Protein AF-A0A8T3U6E6-F1 (afdb_monomer)

Solvent-accessible surface area (backbone atoms only — not comparable to full-atom values): 10019 Å² total; per-residue (Å²): 132,84,54,70,69,59,55,54,51,51,53,51,50,55,51,50,54,57,52,57,72,72,52,71,91,45,77,44,72,88,46,91,79,36,42,35,44,73,76,31,30,34,37,76,48,75,54,87,77,76,67,95,71,71,96,58,68,96,52,49,74,61,72,74,38,99,62,73,63,46,80,46,76,47,77,44,81,50,64,61,69,61,50,45,52,54,39,49,53,50,43,57,53,52,58,48,44,77,75,74,72,73,94,50,71,68,63,46,52,54,51,51,51,53,43,51,51,39,53,50,54,43,44,40,40,70,72,71,63,49,85,50,68,50,77,43,42,36,40,36,37,69,27,80,37,69,67,57,34,52,54,54,49,51,53,50,50,49,59,59,49,68,64,60,74,82,79,129

Foldseek 3Di:
DPPVVNVVVVVVVVVVVVVVVVAFPDWDCPDVQFIDTNLKTKGKDKDPDADPDDPDPRCPLVVPDPAPKDKDKDKAWDDLVVLLVVLVVLLVVLVVCLVPPDPDVVVNVVSVVVNVVSVVVNCCCPPVVDIDIDMIIMIMGMDNDPVVVVVSVVVVVVSRCVSPDDDD

Radius of gyration: 25.69 Å; Cα contacts (8 Å, |Δi|>4): 155; chains: 1; bounding box: 42×60×80 Å

Nearest PDB structures (foldseek):
  8rtb-assembly1_A  TM=8.014E-01  e=3.960E-03  Escherichia coli
  8rtd-assembly1_T  TM=8.014E-01  e=3.960E-03  Escherichia coli
  8rtb-assembly1_B  TM=7.364E-01  e=7.346E-03  Escherichia coli
  7o42-assembly1_E  TM=7.359E-01  e=1.745E-02  Salmonella enterica subsp. enterica serovar Dublin
  7o43-assembly1_A  TM=7.387E-01  e=5.305E-02  Escherichia coli

Mean predicted aligned error: 10.7 Å

pLDDT: mean 82.39, std 16.1, range [27.39, 96.5]

Secondary structure (DSSP, 8-state):
---HHHHHHHHHHHHHHHHHTTS-S-EE--STT-EEETTEEEEEEEE----S--SS-TTHHHHTS-S-EEEEEEEEE--HHHHHHHHHHHHHHHHHHHHH--SSHHHHHHHHHHHHHHHHHHHHHHTS----EEEEEEEEEEESSHHHHHHHHHHHHHHHHTT-----

Structure (mmCIF, N/CA/C/O backbone):
data_AF-A0A8T3U6E6-F1
#
_entry.id   AF-A0A8T3U6E6-F1
#
loop_
_atom_site.group_PDB
_atom_site.id
_atom_site.type_symbol
_atom_site.label_atom_id
_atom_site.label_alt_id
_atom_site.label_comp_id
_atom_site.label_asym_id
_atom_site.label_entity_id
_atom_site.label_seq_id
_atom_site.pdbx_PDB_ins_code
_atom_site.Cartn_x
_atom_site.Cartn_y
_atom_site.Cartn_z
_atom_site.occupancy
_atom_site.B_iso_or_equiv
_atom_site.auth_seq_id
_atom_site.auth_comp_id
_atom_site.auth_asym_id
_atom_site.auth_atom_id
_atom_site.pdbx_PDB_model_num
ATOM 1 N N . MET A 1 1 ? -4.650 -40.396 -44.542 1.00 44.19 1 MET A N 1
ATOM 2 C CA . MET A 1 1 ? -5.450 -40.231 -43.312 1.00 44.19 1 MET A CA 1
ATOM 3 C C . MET A 1 1 ? -4.458 -39.968 -42.199 1.00 44.19 1 MET A C 1
ATOM 5 O O . MET A 1 1 ? -3.606 -40.815 -41.984 1.00 44.19 1 MET A O 1
ATOM 9 N N . ILE A 1 2 ? -4.460 -38.766 -41.624 1.00 50.25 2 ILE A N 1
ATOM 10 C CA . ILE A 1 2 ? -3.615 -38.448 -40.464 1.00 50.25 2 ILE A CA 1
ATOM 11 C C . ILE A 1 2 ? -4.283 -39.134 -39.269 1.00 50.25 2 ILE A C 1
ATOM 13 O O . ILE A 1 2 ? -5.493 -38.978 -39.098 1.00 50.25 2 ILE A O 1
ATOM 17 N N . ASN A 1 3 ? -3.547 -39.952 -38.518 1.00 50.81 3 ASN A N 1
ATOM 18 C CA . ASN A 1 3 ? -4.105 -40.666 -37.372 1.00 50.81 3 ASN A CA 1
ATOM 19 C C . ASN A 1 3 ? -4.547 -39.642 -36.311 1.00 50.81 3 ASN A C 1
ATOM 21 O O . ASN A 1 3 ? -3.857 -38.648 -36.097 1.00 50.81 3 ASN A O 1
ATOM 25 N N . ASN A 1 4 ? -5.678 -39.869 -35.630 1.00 57.78 4 ASN A N 1
ATOM 26 C CA . ASN A 1 4 ? -6.200 -38.947 -34.601 1.00 57.78 4 ASN A CA 1
ATOM 27 C C . ASN A 1 4 ? -5.155 -38.602 -33.518 1.00 57.78 4 ASN A C 1
ATOM 29 O O . ASN A 1 4 ? -5.125 -37.480 -33.023 1.00 57.78 4 ASN A O 1
ATOM 33 N N . THR A 1 5 ? -4.237 -39.527 -33.226 1.00 58.03 5 THR A N 1
ATOM 34 C CA . THR A 1 5 ? -3.111 -39.339 -32.300 1.00 58.03 5 THR A CA 1
ATOM 35 C C . THR A 1 5 ? -2.106 -38.280 -32.778 1.00 58.03 5 THR A C 1
ATOM 37 O O . THR A 1 5 ? -1.536 -37.556 -31.966 1.00 58.03 5 THR A O 1
ATOM 40 N N . ASP A 1 6 ? -1.905 -38.129 -34.090 1.00 58.97 6 ASP A N 1
ATOM 41 C CA . ASP A 1 6 ? -1.009 -37.112 -34.657 1.00 58.97 6 ASP A CA 1
ATOM 42 C C . ASP A 1 6 ? -1.643 -35.715 -34.587 1.00 58.97 6 ASP A C 1
ATOM 44 O O . ASP A 1 6 ? -0.951 -34.731 -34.331 1.00 58.97 6 ASP A O 1
ATOM 48 N N . GLN A 1 7 ? -2.969 -35.615 -34.750 1.00 59.41 7 GLN A N 1
ATOM 49 C CA . GLN A 1 7 ? -3.699 -34.351 -34.596 1.00 59.41 7 GLN A CA 1
ATOM 50 C C . GLN A 1 7 ? -3.724 -33.873 -33.138 1.00 59.41 7 GLN A C 1
ATOM 52 O O . GLN A 1 7 ? -3.478 -32.693 -32.886 1.00 59.41 7 GLN A O 1
ATOM 57 N N . GLU A 1 8 ? -3.950 -34.775 -32.180 1.00 59.28 8 GLU A N 1
ATOM 58 C CA . GLU A 1 8 ? -3.877 -34.463 -30.745 1.00 59.28 8 GLU A CA 1
ATOM 59 C C . GLU A 1 8 ? -2.474 -33.994 -30.333 1.00 59.28 8 GLU A C 1
ATOM 61 O O . GLU A 1 8 ? -2.340 -32.978 -29.649 1.00 59.28 8 GLU A O 1
ATOM 66 N N . ASN A 1 9 ? -1.419 -34.653 -30.827 1.00 58.75 9 ASN A N 1
ATOM 67 C CA . ASN A 1 9 ? -0.035 -34.245 -30.576 1.00 58.75 9 ASN A CA 1
ATOM 68 C C . ASN A 1 9 ? 0.298 -32.869 -31.178 1.00 58.75 9 ASN A C 1
ATOM 70 O O . ASN A 1 9 ? 0.999 -32.078 -30.549 1.00 58.75 9 ASN A O 1
ATOM 74 N N . ILE A 1 10 ? -0.218 -32.538 -32.366 1.00 63.88 10 ILE A N 1
ATOM 75 C CA . ILE A 1 10 ? -0.028 -31.213 -32.982 1.00 63.88 10 ILE A CA 1
ATOM 76 C C . ILE A 1 10 ? -0.730 -30.122 -32.164 1.00 63.88 10 ILE A C 1
ATOM 78 O O . ILE A 1 10 ? -0.146 -29.062 -31.938 1.00 63.88 10 ILE A O 1
ATOM 82 N N . ILE A 1 11 ? -1.953 -30.372 -31.687 1.00 63.81 11 ILE A N 1
ATOM 83 C CA . ILE A 1 11 ? -2.711 -29.416 -30.863 1.00 63.81 11 ILE A CA 1
ATOM 84 C C . ILE A 1 11 ? -2.024 -29.205 -29.509 1.00 63.81 11 ILE A C 1
ATOM 86 O O . ILE A 1 11 ? -1.893 -28.063 -29.057 1.00 63.81 11 ILE A O 1
ATOM 90 N N . LEU A 1 12 ? -1.541 -30.277 -28.878 1.00 58.66 12 LEU A N 1
ATOM 91 C CA . LEU A 1 12 ? -0.811 -30.205 -27.614 1.00 58.66 12 LEU A CA 1
ATOM 92 C C . LEU A 1 12 ? 0.513 -29.445 -27.781 1.00 58.66 12 LEU A C 1
ATOM 94 O O . LEU A 1 12 ? 0.779 -28.511 -27.029 1.00 58.66 12 LEU A O 1
ATOM 98 N N . ASN A 1 13 ? 1.293 -29.756 -28.819 1.00 58.69 13 ASN A N 1
ATOM 99 C CA . ASN A 1 13 ? 2.549 -29.063 -29.121 1.00 58.69 13 ASN A CA 1
ATOM 100 C C . ASN A 1 13 ? 2.332 -27.586 -29.479 1.00 58.69 13 ASN A C 1
ATOM 102 O O . ASN A 1 13 ? 3.122 -26.738 -29.072 1.00 58.69 13 ASN A O 1
ATOM 106 N N . ALA A 1 14 ? 1.250 -27.257 -30.191 1.00 57.81 14 ALA A N 1
ATOM 107 C CA . ALA A 1 14 ? 0.863 -25.875 -30.473 1.00 57.81 14 ALA A CA 1
ATOM 108 C C . ALA A 1 14 ? 0.410 -25.120 -29.211 1.00 57.81 14 ALA A C 1
ATOM 110 O O . ALA A 1 14 ? 0.606 -23.911 -29.100 1.00 57.81 14 ALA A O 1
ATOM 111 N N . SER A 1 15 ? -0.199 -25.819 -28.254 1.00 60.69 15 SER A N 1
ATOM 112 C CA . SER A 1 15 ? -0.605 -25.247 -26.966 1.00 60.69 15 SER A CA 1
ATOM 113 C C . SER A 1 15 ? 0.604 -25.010 -26.058 1.00 60.69 15 SER A C 1
ATOM 115 O O . SER A 1 15 ? 0.714 -23.947 -25.452 1.00 60.69 15 SER A O 1
ATOM 117 N N . ILE A 1 16 ? 1.550 -25.954 -26.025 1.00 62.31 16 ILE A N 1
ATOM 118 C CA . ILE A 1 16 ? 2.817 -25.850 -25.287 1.00 62.31 16 ILE A CA 1
ATOM 119 C C . ILE A 1 16 ? 3.704 -24.748 -25.876 1.00 62.31 16 ILE A C 1
ATOM 121 O O . ILE A 1 16 ? 4.250 -23.942 -25.130 1.00 62.31 16 ILE A O 1
ATOM 125 N N . SER A 1 17 ? 3.816 -24.649 -27.204 1.00 61.12 17 SER A N 1
ATOM 126 C CA . SER A 1 17 ? 4.614 -23.594 -27.843 1.00 61.12 17 SER A CA 1
ATOM 127 C C . SER A 1 17 ? 4.043 -22.198 -27.586 1.00 61.12 17 SER A C 1
ATOM 129 O O . SER A 1 17 ? 4.800 -21.267 -27.328 1.00 61.12 17 SER A O 1
ATOM 131 N N . LYS A 1 18 ? 2.712 -22.052 -27.557 1.00 62.00 18 LYS A N 1
ATOM 132 C CA . LYS A 1 18 ? 2.060 -20.810 -27.116 1.00 62.00 18 LYS A CA 1
ATOM 133 C C . LYS A 1 18 ? 2.316 -20.507 -25.642 1.00 62.00 18 LYS A C 1
ATOM 135 O O . LYS A 1 18 ? 2.487 -19.342 -25.308 1.00 62.00 18 LYS A O 1
ATOM 140 N N . PHE A 1 19 ? 2.363 -21.524 -24.782 1.00 63.09 19 PHE A N 1
ATOM 141 C CA . PHE A 1 19 ? 2.713 -21.366 -23.367 1.00 63.09 19 PHE A CA 1
ATOM 142 C C . PHE A 1 19 ? 4.157 -20.890 -23.181 1.00 63.09 19 PHE A C 1
ATOM 144 O O . PHE A 1 19 ? 4.405 -20.000 -22.372 1.00 63.09 19 PHE A O 1
ATOM 151 N N . ASN A 1 20 ? 5.093 -21.415 -23.976 1.00 62.16 20 ASN A N 1
ATOM 152 C CA . ASN A 1 20 ? 6.495 -20.996 -23.952 1.00 62.16 20 ASN A CA 1
ATOM 153 C C . ASN A 1 20 ? 6.683 -19.510 -24.298 1.00 62.16 20 ASN A C 1
ATOM 155 O O . ASN A 1 20 ? 7.600 -18.893 -23.775 1.00 62.16 20 ASN A O 1
ATOM 159 N N . ASN A 1 21 ? 5.787 -18.914 -25.092 1.00 66.12 21 ASN A N 1
ATOM 160 C CA . ASN A 1 21 ? 5.826 -17.482 -25.416 1.00 66.12 21 ASN A CA 1
ATOM 161 C C . ASN A 1 21 ? 5.368 -16.554 -24.272 1.00 66.12 21 ASN A C 1
ATOM 163 O O . ASN A 1 21 ? 5.427 -15.337 -24.432 1.00 66.12 21 ASN A O 1
ATOM 167 N N . ILE A 1 22 ? 4.855 -17.092 -23.161 1.00 77.88 22 ILE A N 1
ATOM 168 C CA . ILE A 1 22 ? 4.391 -16.302 -22.005 1.00 77.88 22 ILE A CA 1
ATOM 169 C C . ILE A 1 22 ? 5.492 -16.203 -20.939 1.00 77.88 22 ILE A C 1
ATOM 171 O O . ILE A 1 22 ? 5.472 -15.299 -20.104 1.00 77.88 22 ILE A O 1
ATOM 175 N N . PHE A 1 23 ? 6.455 -17.127 -20.956 1.00 81.94 23 PHE A N 1
ATOM 176 C CA . PHE A 1 23 ? 7.571 -17.106 -20.023 1.00 81.94 23 PHE A CA 1
ATOM 177 C C . PHE A 1 23 ? 8.655 -16.149 -20.502 1.00 81.94 23 PHE A C 1
ATOM 179 O O . PHE A 1 23 ? 8.908 -16.069 -21.706 1.00 81.94 23 PHE A O 1
ATOM 186 N N . PRO A 1 24 ? 9.323 -15.456 -19.570 1.00 87.38 24 PRO A N 1
ATOM 187 C CA . PRO A 1 24 ? 10.470 -14.663 -19.942 1.00 87.38 24 PRO A CA 1
ATOM 188 C C . PRO A 1 24 ? 11.590 -15.560 -20.469 1.00 87.38 24 PRO A C 1
ATOM 190 O O . PRO A 1 24 ? 11.777 -16.689 -20.003 1.00 87.38 24 PRO A O 1
ATOM 193 N N . THR A 1 25 ? 12.356 -15.039 -21.419 1.00 90.06 25 THR A N 1
ATOM 194 C CA . THR A 1 25 ? 13.553 -15.704 -21.951 1.00 90.06 25 THR A CA 1
ATOM 195 C C . THR A 1 25 ? 14.621 -15.827 -20.868 1.00 90.06 25 THR A C 1
ATOM 197 O O . THR A 1 25 ? 15.308 -16.848 -20.785 1.00 90.06 25 THR A O 1
ATOM 200 N N . TYR A 1 26 ? 14.750 -14.812 -20.010 1.00 92.31 26 TYR A N 1
ATOM 201 C CA . TYR A 1 26 ? 15.605 -14.872 -18.831 1.00 92.31 26 TYR A CA 1
ATOM 202 C C . TYR A 1 26 ? 15.105 -13.990 -17.682 1.00 92.31 26 TYR A C 1
ATOM 204 O O . TYR A 1 26 ? 14.392 -13.007 -17.871 1.00 92.31 26 TYR A O 1
ATOM 212 N N . ILE A 1 27 ? 15.535 -14.344 -16.470 1.00 94.06 27 ILE A N 1
ATOM 213 C CA . ILE A 1 27 ? 15.373 -13.543 -15.256 1.00 94.06 27 ILE A CA 1
ATOM 214 C C . ILE A 1 27 ? 16.750 -13.429 -14.602 1.00 94.06 27 ILE A C 1
ATOM 216 O O . ILE A 1 27 ? 17.446 -14.432 -14.423 1.00 94.06 27 ILE A O 1
ATOM 220 N N . SER A 1 28 ? 17.164 -12.213 -14.264 1.00 92.94 28 SER A N 1
ATOM 221 C CA . SER A 1 28 ? 18.465 -11.918 -13.668 1.00 92.94 28 SER A CA 1
ATOM 222 C C . SER A 1 28 ? 18.295 -11.127 -12.371 1.00 92.94 28 SER A C 1
ATOM 224 O O . SER A 1 28 ? 17.793 -10.006 -12.352 1.00 92.94 28 SER A O 1
ATOM 226 N N . GLU A 1 29 ? 18.771 -11.724 -11.277 1.00 93.31 29 GLU A N 1
ATOM 227 C CA . GLU A 1 29 ? 18.826 -11.139 -9.925 1.00 93.31 29 GLU A CA 1
ATOM 228 C C . GLU A 1 29 ? 20.248 -10.680 -9.556 1.00 93.31 29 GLU A C 1
ATOM 230 O O . GLU A 1 29 ? 20.568 -10.429 -8.395 1.00 93.31 29 GLU A O 1
ATOM 235 N N . LYS A 1 30 ? 21.151 -10.585 -10.544 1.00 92.75 30 LYS A N 1
ATOM 236 C CA . LYS A 1 30 ? 22.569 -10.262 -10.304 1.00 92.75 30 LYS A CA 1
ATOM 237 C C . LYS A 1 30 ? 22.762 -8.895 -9.647 1.00 92.75 30 LYS A C 1
ATOM 239 O O . LYS A 1 30 ? 23.755 -8.691 -8.949 1.00 92.75 30 LYS A O 1
ATOM 244 N N . ASN A 1 31 ? 21.854 -7.951 -9.896 1.00 88.31 31 ASN A N 1
ATOM 245 C CA . ASN A 1 31 ? 21.890 -6.633 -9.284 1.00 88.31 31 ASN A CA 1
ATOM 246 C C . ASN A 1 31 ? 20.904 -6.573 -8.108 1.00 88.31 31 ASN A C 1
ATOM 248 O O . ASN A 1 31 ? 19.705 -6.684 -8.324 1.00 88.31 31 ASN A O 1
ATOM 252 N N . PRO A 1 32 ? 21.350 -6.306 -6.871 1.00 88.94 32 PRO A N 1
ATOM 253 C CA . PRO A 1 32 ? 20.440 -6.240 -5.729 1.00 88.94 32 PRO A CA 1
ATOM 254 C C . PRO A 1 32 ? 19.467 -5.048 -5.776 1.00 88.94 32 PRO A C 1
ATOM 256 O O . PRO A 1 32 ? 18.554 -4.977 -4.960 1.00 88.94 32 PRO A O 1
ATOM 259 N N . LYS A 1 33 ? 19.671 -4.072 -6.674 1.00 88.06 33 LYS A N 1
ATOM 260 C CA . LYS A 1 33 ? 18.839 -2.859 -6.764 1.00 88.06 33 LYS A CA 1
ATOM 261 C C . LYS A 1 33 ? 17.615 -3.017 -7.663 1.00 88.06 33 LYS A C 1
ATOM 263 O O . LYS A 1 33 ? 16.700 -2.205 -7.554 1.00 88.06 33 LYS A O 1
ATOM 268 N N . PHE A 1 34 ? 17.624 -3.980 -8.578 1.00 92.50 34 PHE A N 1
ATOM 269 C CA . PHE A 1 34 ? 16.549 -4.178 -9.542 1.00 92.50 34 PHE A CA 1
ATOM 270 C C . PHE A 1 34 ? 16.550 -5.606 -10.071 1.00 92.50 34 PHE A C 1
ATOM 272 O O . PHE A 1 34 ? 17.594 -6.247 -10.152 1.00 92.50 34 PHE A O 1
ATOM 279 N N . LEU A 1 35 ? 15.379 -6.064 -10.490 1.00 94.62 35 LEU A N 1
ATOM 280 C CA . LEU A 1 35 ? 15.223 -7.307 -11.224 1.00 94.62 35 LEU A CA 1
ATOM 281 C C . LEU A 1 35 ? 15.302 -7.020 -12.724 1.00 94.62 35 LEU A C 1
ATOM 283 O O . LEU A 1 35 ? 14.748 -6.027 -13.186 1.00 94.62 35 LEU A O 1
ATOM 287 N N . GLU A 1 36 ? 15.973 -7.873 -13.485 1.00 95.62 36 GLU A N 1
ATOM 288 C CA . GLU A 1 36 ? 16.022 -7.778 -14.945 1.00 95.62 36 GLU A CA 1
ATOM 289 C C . GLU A 1 36 ? 15.280 -8.968 -15.562 1.00 95.62 36 GLU A C 1
ATOM 291 O O . GLU A 1 36 ? 15.542 -10.118 -15.206 1.00 95.62 36 GLU A O 1
ATOM 296 N N . ILE A 1 37 ? 14.332 -8.686 -16.455 1.00 94.62 37 ILE A N 1
ATOM 297 C CA . ILE A 1 37 ? 13.523 -9.679 -17.169 1.00 94.62 37 ILE A CA 1
ATOM 298 C C . ILE A 1 37 ? 13.460 -9.253 -18.634 1.00 94.62 37 ILE A C 1
ATOM 300 O O . ILE A 1 37 ? 12.903 -8.198 -18.915 1.00 94.62 37 ILE A O 1
ATOM 304 N N . ASP A 1 38 ? 14.001 -10.048 -19.557 1.00 92.88 38 ASP A N 1
ATOM 305 C CA . ASP A 1 38 ? 13.955 -9.780 -21.008 1.00 92.88 38 ASP A CA 1
ATOM 306 C C . ASP A 1 38 ? 14.303 -8.326 -21.387 1.00 92.88 38 ASP A C 1
ATOM 308 O O . ASP A 1 38 ? 13.532 -7.623 -22.041 1.00 92.88 38 ASP A O 1
ATOM 312 N N . ASP A 1 39 ? 15.460 -7.857 -20.913 1.00 92.44 39 ASP A N 1
ATOM 313 C CA . ASP A 1 39 ? 15.989 -6.498 -21.118 1.00 92.44 39 ASP A CA 1
ATOM 314 C C . ASP A 1 39 ? 15.108 -5.373 -20.531 1.00 92.44 39 ASP A C 1
ATOM 316 O O . ASP A 1 39 ? 15.292 -4.188 -20.824 1.00 92.44 39 ASP A O 1
ATOM 320 N N . LYS A 1 40 ? 14.155 -5.719 -19.657 1.00 94.19 40 LYS A N 1
ATOM 321 C CA . LYS A 1 40 ? 13.404 -4.780 -18.818 1.00 94.19 40 LYS A CA 1
ATOM 322 C C . LYS A 1 40 ? 13.945 -4.784 -17.404 1.00 94.19 40 LYS A C 1
ATOM 324 O O . LYS A 1 40 ? 14.074 -5.826 -16.766 1.00 94.19 40 LYS A O 1
ATOM 329 N N . TYR A 1 41 ? 14.170 -3.589 -16.881 1.00 96.00 41 TYR A N 1
ATOM 330 C CA . TYR A 1 41 ? 14.679 -3.368 -15.537 1.00 96.00 41 TYR A CA 1
ATOM 331 C C . TYR A 1 41 ? 13.532 -2.942 -14.631 1.00 96.00 41 TYR A C 1
ATOM 333 O O . TYR A 1 41 ? 12.880 -1.927 -14.883 1.00 96.00 41 TYR A O 1
ATOM 341 N N . ILE A 1 42 ? 13.298 -3.709 -13.571 1.00 95.00 42 ILE A N 1
ATOM 342 C CA . ILE A 1 42 ? 12.174 -3.559 -12.654 1.00 95.00 42 ILE A CA 1
ATOM 343 C C . ILE A 1 42 ? 12.688 -3.178 -11.267 1.00 95.00 42 ILE A C 1
ATOM 345 O O . ILE A 1 42 ? 13.465 -3.901 -10.643 1.00 95.00 42 ILE A O 1
ATOM 349 N N . GLY A 1 43 ? 12.218 -2.039 -10.769 1.00 93.69 43 GLY A N 1
ATOM 350 C CA . GLY A 1 43 ? 12.479 -1.540 -9.421 1.00 93.69 43 GLY A CA 1
ATOM 351 C C . GLY A 1 43 ? 11.196 -1.489 -8.601 1.00 93.69 43 GLY A C 1
ATOM 352 O O . GLY A 1 43 ? 10.111 -1.287 -9.149 1.00 93.69 43 GLY A O 1
ATOM 353 N N . GLY A 1 44 ? 11.320 -1.673 -7.287 1.00 91.31 44 GLY A N 1
ATOM 354 C CA . GLY A 1 44 ? 10.189 -1.691 -6.363 1.00 91.31 44 GLY A CA 1
ATOM 355 C C . GLY A 1 44 ? 10.391 -0.779 -5.156 1.00 91.31 44 GLY A C 1
ATOM 356 O O . GLY A 1 44 ? 11.505 -0.648 -4.653 1.00 91.31 44 GLY A O 1
ATOM 357 N N . LEU A 1 45 ? 9.304 -0.174 -4.676 1.00 90.94 45 LEU A N 1
ATOM 358 C CA . LEU A 1 45 ? 9.253 0.578 -3.423 1.00 90.94 45 LEU A CA 1
ATOM 359 C C . LEU A 1 45 ? 8.101 0.062 -2.562 1.00 90.94 45 LEU A C 1
ATOM 361 O O . LEU A 1 45 ? 6.955 0.020 -3.009 1.00 90.94 45 LEU A O 1
ATOM 365 N N . ILE A 1 46 ? 8.403 -0.302 -1.315 1.00 90.06 46 ILE A N 1
ATOM 366 C CA . ILE A 1 46 ? 7.412 -0.751 -0.332 1.00 90.06 46 ILE A CA 1
ATOM 367 C C . ILE A 1 46 ? 7.057 0.420 0.583 1.00 90.06 46 ILE A C 1
ATOM 369 O O . ILE A 1 46 ? 7.935 1.051 1.175 1.00 90.06 46 ILE A O 1
ATOM 373 N N . VAL A 1 47 ? 5.762 0.691 0.730 1.00 86.88 47 VAL A N 1
ATOM 374 C CA . VAL A 1 47 ? 5.261 1.693 1.671 1.00 86.88 47 VAL A CA 1
ATOM 375 C C . VAL A 1 47 ? 5.089 1.038 3.037 1.00 86.88 47 VAL A C 1
ATOM 377 O O . VAL A 1 47 ? 4.223 0.188 3.223 1.00 86.88 47 VAL A O 1
ATOM 380 N N . TYR A 1 48 ? 5.931 1.426 3.995 1.00 80.94 48 TYR A N 1
ATOM 381 C CA . TYR A 1 48 ? 5.900 0.876 5.355 1.00 80.94 48 TYR A CA 1
ATOM 382 C C . TYR A 1 48 ? 5.036 1.697 6.323 1.00 80.94 48 TYR A C 1
ATOM 384 O O . TYR A 1 48 ? 4.647 1.198 7.376 1.00 80.94 48 TYR A O 1
ATOM 392 N N . ASN A 1 49 ? 4.775 2.966 6.001 1.00 80.69 49 ASN A N 1
ATOM 393 C CA . ASN A 1 49 ? 3.940 3.845 6.806 1.00 80.69 49 ASN A CA 1
ATOM 394 C C . ASN A 1 49 ? 3.324 4.953 5.946 1.00 80.69 49 ASN A C 1
ATOM 396 O O . ASN A 1 49 ? 3.886 5.354 4.925 1.00 80.69 49 ASN A O 1
ATOM 400 N N . TYR A 1 50 ? 2.197 5.470 6.412 1.00 82.69 50 TYR A N 1
ATOM 401 C CA . TYR A 1 50 ? 1.430 6.531 5.782 1.00 82.69 50 TYR A CA 1
ATOM 402 C C . TYR A 1 50 ? 1.416 7.770 6.674 1.00 82.69 50 TYR A C 1
ATOM 404 O O . TYR A 1 50 ? 1.539 7.675 7.896 1.00 82.69 50 TYR A O 1
ATOM 412 N N . SER A 1 51 ? 1.245 8.945 6.068 1.00 77.44 51 SER A N 1
ATOM 413 C CA . SER A 1 51 ? 0.933 10.145 6.845 1.00 77.44 51 SER A CA 1
ATOM 414 C C . SER A 1 51 ? -0.366 9.920 7.624 1.00 77.44 51 SER A C 1
ATOM 416 O O . SER A 1 51 ? -1.337 9.404 7.080 1.00 77.44 51 SER A O 1
ATOM 418 N N . ASN A 1 52 ? -0.411 10.334 8.890 1.00 69.31 52 ASN A N 1
ATOM 419 C CA . ASN A 1 52 ? -1.645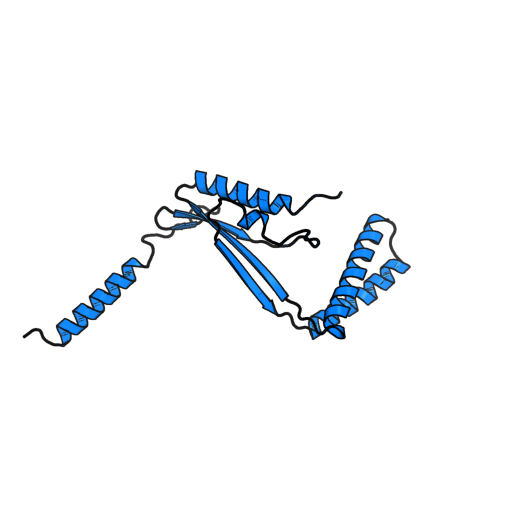 10.328 9.684 1.00 69.31 52 ASN A CA 1
ATOM 420 C C . ASN A 1 52 ? -2.601 11.470 9.297 1.00 69.31 52 ASN A C 1
ATOM 422 O O . ASN A 1 52 ? -3.737 11.515 9.764 1.00 69.31 52 ASN A O 1
ATOM 426 N N . LYS A 1 53 ? -2.145 12.399 8.449 1.00 69.12 53 LYS A N 1
ATOM 427 C CA . LYS A 1 53 ? -2.926 13.520 7.930 1.00 69.12 53 LYS A CA 1
ATOM 428 C C . LYS A 1 53 ? -2.861 13.526 6.413 1.00 69.12 53 LYS A C 1
ATOM 430 O O . LYS A 1 53 ? -1.804 13.745 5.820 1.00 69.12 53 LYS A O 1
ATOM 435 N N . PHE A 1 54 ? -4.019 13.329 5.804 1.00 68.75 54 PHE A N 1
ATOM 436 C CA . PHE A 1 54 ? -4.218 13.448 4.371 1.00 68.75 54 PHE A CA 1
ATOM 437 C C . PHE A 1 54 ? -5.070 14.684 4.101 1.00 68.75 54 PHE A C 1
ATOM 439 O O . PHE A 1 54 ? -6.213 14.756 4.538 1.00 68.75 54 PHE A O 1
ATOM 446 N N . SER A 1 55 ? -4.506 15.672 3.404 1.00 72.12 55 SER A N 1
ATOM 447 C CA . SER A 1 55 ? -5.274 16.814 2.888 1.00 72.12 55 SER A CA 1
ATOM 448 C C . SER A 1 55 ? -6.019 16.478 1.592 1.00 72.12 55 SER A C 1
ATOM 450 O O . SER A 1 55 ? -6.862 17.246 1.152 1.00 72.12 55 SER A O 1
ATOM 452 N N . ASP A 1 56 ? -5.665 15.354 0.970 1.00 77.12 56 ASP A N 1
ATOM 453 C CA . ASP A 1 56 ? -6.074 14.891 -0.354 1.00 77.12 56 ASP A CA 1
ATOM 454 C C . ASP A 1 56 ? -6.048 13.348 -0.381 1.00 77.12 56 ASP A C 1
ATOM 456 O O . ASP A 1 56 ? -5.610 12.707 0.572 1.00 77.12 56 ASP A O 1
ATOM 460 N N . ILE A 1 57 ? 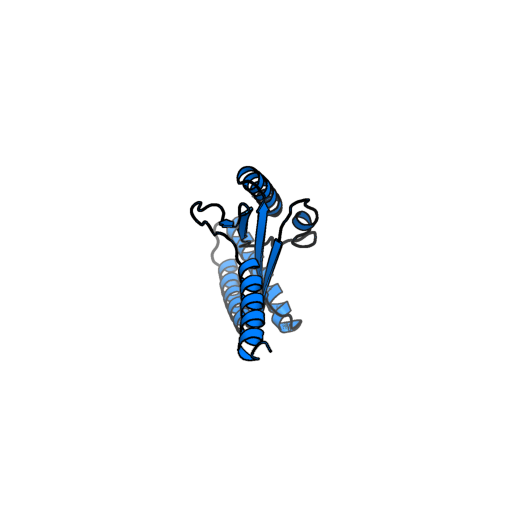-6.453 12.731 -1.494 1.00 85.00 57 ILE A N 1
ATOM 461 C CA . ILE A 1 57 ? -6.375 11.275 -1.705 1.00 85.00 57 ILE A CA 1
ATOM 462 C C . ILE A 1 57 ? -4.929 10.757 -1.525 1.00 85.00 57 ILE A C 1
ATOM 464 O O . ILE A 1 57 ? -3.979 11.337 -2.055 1.00 85.00 57 ILE A O 1
ATOM 468 N N . ILE A 1 58 ? -4.782 9.614 -0.842 1.00 82.56 58 ILE A N 1
ATOM 469 C CA . ILE A 1 58 ? -3.520 8.997 -0.378 1.00 82.56 58 ILE A CA 1
ATOM 470 C C . ILE A 1 58 ? -2.420 8.829 -1.445 1.00 82.56 58 ILE A C 1
ATOM 472 O O . ILE A 1 58 ? -1.239 8.877 -1.112 1.00 82.56 58 ILE A O 1
ATOM 476 N N . PHE A 1 59 ? -2.784 8.707 -2.727 1.00 87.31 59 PHE A N 1
ATOM 477 C CA . PHE A 1 59 ? -1.843 8.540 -3.845 1.00 87.31 59 PHE A CA 1
ATOM 478 C C . PHE A 1 59 ? -1.963 9.602 -4.938 1.00 87.31 59 PHE A C 1
ATOM 480 O O . PHE A 1 59 ? -1.400 9.422 -6.012 1.00 87.31 59 PHE A O 1
ATOM 487 N N . LYS A 1 60 ? -2.641 10.728 -4.687 1.00 88.25 60 LYS A N 1
ATOM 488 C CA . LYS A 1 60 ? -2.880 11.775 -5.700 1.00 88.25 60 LYS A CA 1
ATOM 489 C C . LYS A 1 60 ? -1.606 12.181 -6.451 1.00 88.25 60 LYS A C 1
ATOM 491 O O . LYS A 1 60 ? -1.548 12.067 -7.663 1.00 88.25 60 LYS A O 1
ATOM 496 N N . LYS A 1 61 ? -0.533 12.514 -5.725 1.00 87.12 61 LYS A N 1
ATOM 497 C CA . LYS A 1 61 ? 0.760 12.902 -6.326 1.00 87.12 61 LYS A CA 1
ATOM 498 C C . LYS A 1 61 ? 1.407 11.803 -7.178 1.00 87.12 61 LYS A C 1
ATOM 500 O O . LYS A 1 61 ? 2.174 12.117 -8.080 1.00 87.12 61 LYS A O 1
ATOM 505 N N . ILE A 1 62 ? 1.140 10.535 -6.859 1.00 90.06 62 ILE A N 1
ATOM 506 C CA . ILE A 1 62 ? 1.628 9.381 -7.620 1.00 90.06 62 ILE A CA 1
ATOM 507 C C . ILE A 1 62 ? 0.803 9.214 -8.897 1.00 90.06 62 ILE A C 1
ATOM 509 O O . ILE A 1 62 ? 1.377 9.057 -9.969 1.00 90.06 62 ILE A O 1
ATOM 513 N N . LEU A 1 63 ? -0.524 9.316 -8.787 1.00 89.06 63 LEU A N 1
ATOM 514 C CA . LEU A 1 63 ? -1.455 9.228 -9.916 1.00 89.06 63 LEU A CA 1
ATOM 515 C C . LEU A 1 63 ? -1.281 10.385 -10.908 1.00 89.06 63 LEU A C 1
ATOM 517 O O . LEU A 1 63 ? -1.368 10.175 -12.111 1.00 89.06 63 LEU A O 1
ATOM 521 N N . ASP A 1 64 ? -0.973 11.582 -10.411 1.00 90.19 64 ASP A N 1
ATOM 522 C CA . ASP A 1 64 ? -0.702 12.766 -11.232 1.00 90.19 64 ASP A CA 1
ATOM 523 C C . ASP A 1 64 ? 0.698 12.724 -11.879 1.00 90.19 64 ASP A C 1
ATOM 525 O O . ASP A 1 64 ? 1.059 13.592 -12.679 1.00 90.19 64 ASP A O 1
ATOM 529 N N . SER A 1 65 ? 1.535 11.746 -11.515 1.00 89.19 65 SER A N 1
ATOM 530 C CA . SER A 1 65 ? 2.887 11.639 -12.048 1.00 89.19 65 SER A CA 1
ATOM 531 C C . SER A 1 65 ? 2.893 10.950 -13.412 1.00 89.19 65 SER A C 1
ATOM 533 O O . SER A 1 65 ? 2.257 9.925 -13.617 1.00 89.19 65 SER A O 1
ATOM 535 N N . ASN A 1 66 ? 3.690 11.469 -14.350 1.00 87.56 66 ASN A N 1
ATOM 536 C CA . ASN A 1 66 ? 3.944 10.809 -15.636 1.00 87.56 66 ASN A CA 1
ATOM 537 C C . ASN A 1 66 ? 4.999 9.690 -15.503 1.00 87.56 66 ASN A C 1
ATOM 539 O O . ASN A 1 66 ? 6.006 9.694 -16.212 1.00 87.56 66 ASN A O 1
ATOM 543 N N . LEU A 1 67 ? 4.853 8.824 -14.501 1.00 89.62 67 LEU A N 1
ATOM 544 C CA . LEU A 1 67 ? 5.701 7.654 -14.289 1.00 89.62 67 LEU A CA 1
ATOM 545 C C . LEU A 1 67 ? 4.888 6.396 -14.583 1.00 89.62 67 LEU A C 1
ATOM 547 O O . LEU A 1 67 ? 3.730 6.295 -14.185 1.00 89.62 67 LEU A O 1
ATOM 551 N N . ASN A 1 68 ? 5.511 5.417 -15.234 1.00 89.31 68 ASN A N 1
ATOM 552 C CA . ASN A 1 68 ? 4.889 4.124 -15.500 1.00 89.31 68 ASN A CA 1
ATOM 553 C C . ASN A 1 68 ? 4.929 3.238 -14.242 1.00 89.31 68 ASN A C 1
ATOM 555 O O . ASN A 1 68 ? 5.764 2.341 -14.117 1.00 89.31 68 ASN A O 1
ATOM 559 N N . ILE A 1 69 ? 4.082 3.567 -13.267 1.00 92.88 69 ILE A N 1
ATOM 560 C CA . ILE A 1 69 ? 4.022 2.906 -11.961 1.00 92.88 69 ILE A CA 1
ATOM 561 C C . ILE A 1 69 ? 2.863 1.917 -11.947 1.00 92.88 69 ILE A C 1
ATOM 563 O O . ILE A 1 69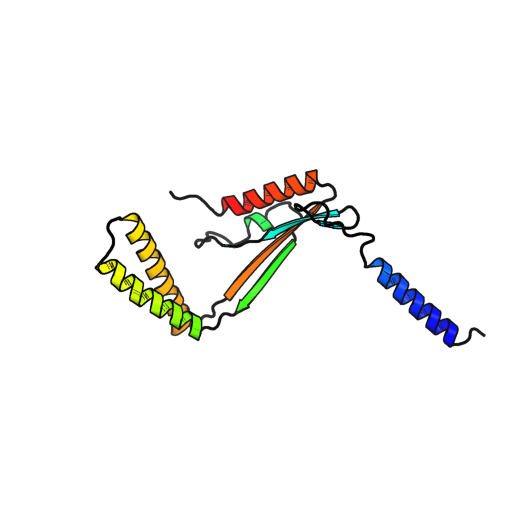 ? 1.711 2.302 -12.135 1.00 92.88 69 ILE A O 1
ATOM 567 N N . ASN A 1 70 ? 3.152 0.672 -11.583 1.00 93.62 70 ASN A N 1
ATOM 568 C CA . ASN A 1 70 ? 2.123 -0.251 -11.123 1.00 93.62 70 ASN A CA 1
ATOM 569 C C . ASN A 1 70 ? 1.968 -0.109 -9.608 1.00 93.62 70 ASN A C 1
ATOM 571 O O . ASN A 1 70 ? 2.947 -0.205 -8.862 1.00 93.62 70 ASN A O 1
ATOM 575 N N . ILE A 1 71 ? 0.732 0.118 -9.166 1.00 93.12 71 ILE A N 1
ATOM 576 C CA . ILE A 1 71 ? 0.371 0.227 -7.752 1.00 93.12 71 ILE A CA 1
ATOM 577 C C . ILE A 1 71 ? -0.326 -1.063 -7.339 1.00 93.12 71 ILE A C 1
ATOM 579 O O . ILE A 1 71 ? -1.403 -1.388 -7.832 1.00 93.12 71 ILE A O 1
ATOM 583 N N . ASN A 1 72 ? 0.278 -1.770 -6.399 1.00 93.44 72 ASN A N 1
ATOM 584 C CA . ASN A 1 72 ? -0.243 -3.009 -5.853 1.00 93.44 72 ASN A CA 1
ATOM 585 C C . ASN A 1 72 ? -0.678 -2.758 -4.406 1.00 93.44 72 ASN A C 1
ATOM 587 O O . ASN A 1 72 ? 0.137 -2.317 -3.595 1.00 93.44 72 ASN A O 1
ATOM 591 N N . ILE A 1 73 ? -1.954 -3.006 -4.089 1.00 93.12 73 ILE A N 1
ATOM 592 C CA . ILE A 1 73 ? -2.543 -2.736 -2.768 1.00 93.12 73 ILE A CA 1
ATOM 593 C C . ILE A 1 73 ? -3.151 -4.015 -2.207 1.00 93.12 73 ILE A C 1
ATOM 595 O O . ILE A 1 73 ? -3.977 -4.655 -2.853 1.00 93.12 73 ILE A O 1
ATOM 599 N N . PHE A 1 74 ? -2.768 -4.347 -0.980 1.00 94.12 74 PHE A N 1
ATOM 600 C CA . PHE A 1 74 ? -3.255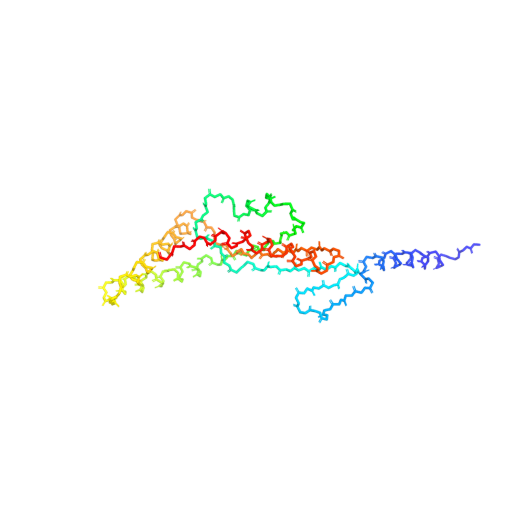 -5.510 -0.252 1.00 94.12 74 PHE A CA 1
ATOM 601 C C . PHE A 1 74 ? -3.917 -5.017 1.018 1.00 94.12 74 PHE A C 1
ATOM 603 O O . PHE A 1 74 ? -3.318 -4.274 1.796 1.00 94.12 74 PHE A O 1
ATOM 610 N N . ILE A 1 75 ? -5.173 -5.408 1.191 1.00 93.25 75 ILE A N 1
ATOM 611 C CA . ILE A 1 75 ? -6.017 -4.953 2.286 1.00 93.25 75 ILE A CA 1
ATOM 612 C C . ILE A 1 75 ? -6.342 -6.168 3.140 1.00 93.25 75 ILE A C 1
ATOM 614 O O . ILE A 1 75 ? -6.923 -7.139 2.659 1.00 93.25 75 ILE A O 1
ATOM 618 N N . GLU A 1 76 ? -5.969 -6.107 4.410 1.00 94.50 76 GLU A N 1
ATOM 619 C CA . GLU A 1 76 ? -6.206 -7.174 5.375 1.00 94.50 76 GLU A CA 1
ATOM 620 C C . GLU A 1 76 ? -7.102 -6.652 6.494 1.00 94.50 76 GLU A C 1
ATOM 622 O O . GLU A 1 76 ? -6.760 -5.691 7.185 1.00 94.50 76 GLU A O 1
ATOM 627 N N . LYS A 1 77 ? -8.257 -7.290 6.692 1.00 95.31 77 LYS A N 1
ATOM 628 C CA . LYS A 1 77 ? -9.151 -6.959 7.802 1.00 95.31 77 LYS A CA 1
ATOM 629 C C . LYS A 1 77 ? -8.533 -7.417 9.121 1.00 95.31 77 LYS A C 1
ATOM 631 O O . LYS A 1 77 ? -8.225 -8.594 9.294 1.00 95.31 77 LYS A O 1
ATOM 636 N N . LYS A 1 78 ? -8.402 -6.499 10.076 1.00 94.19 78 LYS A N 1
ATOM 637 C CA . LYS A 1 78 ? -7.951 -6.808 11.433 1.00 94.19 78 LYS A CA 1
ATOM 638 C C . LYS A 1 78 ? -9.080 -7.364 12.289 1.00 94.19 78 LYS A C 1
ATOM 640 O O . LYS A 1 78 ? -10.238 -6.963 12.175 1.00 94.19 78 LYS A O 1
ATOM 645 N N . ASP A 1 79 ? -8.705 -8.236 13.224 1.00 95.44 79 ASP A N 1
ATOM 646 C CA . ASP A 1 79 ? -9.601 -8.671 14.291 1.00 95.44 79 ASP A CA 1
ATOM 647 C C . ASP A 1 79 ? -9.974 -7.473 15.174 1.00 95.44 79 ASP A C 1
ATOM 649 O O . ASP A 1 79 ? -9.151 -6.898 15.897 1.00 95.44 79 ASP A O 1
ATOM 653 N N . LYS A 1 80 ? -11.253 -7.112 15.102 1.00 94.62 80 LYS A N 1
ATOM 654 C CA . LYS A 1 80 ? -11.844 -5.982 15.809 1.00 94.62 80 LYS A CA 1
ATOM 655 C C . LYS A 1 80 ? -11.758 -6.128 17.328 1.00 94.62 80 LYS A C 1
ATOM 657 O O . LYS A 1 80 ? -11.432 -5.158 18.012 1.00 94.62 80 LYS A O 1
ATOM 662 N N . TYR A 1 81 ? -12.005 -7.319 17.872 1.00 93.88 81 TYR A N 1
ATOM 663 C CA . TYR A 1 81 ? -11.960 -7.561 19.317 1.00 93.88 81 TYR A CA 1
ATOM 664 C C . TYR A 1 81 ? -10.535 -7.465 19.850 1.00 93.88 81 TYR A C 1
ATOM 666 O O . TYR A 1 81 ? -10.297 -6.832 20.884 1.00 93.88 81 TYR A O 1
ATOM 674 N N . LYS A 1 82 ? -9.575 -8.041 19.120 1.00 95.81 82 LYS A N 1
ATOM 675 C CA . LYS A 1 82 ? -8.153 -7.938 19.450 1.00 95.81 82 LYS A CA 1
ATOM 676 C C . LYS A 1 82 ? -7.690 -6.480 19.430 1.00 95.81 82 LYS A C 1
ATOM 678 O O . LYS A 1 82 ? -7.094 -6.030 20.407 1.00 95.81 82 LYS A O 1
ATOM 683 N N . ALA A 1 83 ? -8.043 -5.726 18.388 1.00 94.94 83 ALA A N 1
ATOM 684 C CA . ALA A 1 83 ? -7.703 -4.308 18.276 1.00 94.94 83 ALA A CA 1
ATOM 685 C C . ALA A 1 83 ? -8.286 -3.475 19.432 1.00 94.94 83 ALA A C 1
ATOM 687 O O . ALA A 1 83 ? -7.574 -2.693 20.058 1.00 94.94 83 ALA A O 1
ATOM 688 N N . ILE A 1 84 ? -9.560 -3.680 19.786 1.00 95.62 84 ILE A N 1
ATOM 689 C CA . ILE A 1 84 ? -10.204 -2.989 20.917 1.00 95.62 84 ILE A CA 1
ATOM 690 C C . ILE A 1 84 ? -9.493 -3.295 22.244 1.00 95.62 84 ILE A C 1
ATOM 692 O O . ILE A 1 84 ? -9.324 -2.394 23.075 1.00 95.62 84 ILE A O 1
ATOM 696 N N . LYS A 1 85 ? -9.079 -4.550 22.458 1.00 96.06 85 LYS A N 1
ATOM 697 C CA . LYS A 1 85 ? -8.354 -4.970 23.665 1.00 96.06 85 LYS A CA 1
ATOM 698 C C . LYS A 1 85 ? -6.998 -4.269 23.769 1.00 96.06 85 LYS A C 1
ATOM 700 O O . LYS A 1 85 ? -6.689 -3.712 24.822 1.00 96.06 85 LYS A O 1
ATOM 705 N N . GLU A 1 86 ? -6.228 -4.257 22.684 1.00 95.44 86 GLU A N 1
ATOM 706 C CA . GLU A 1 86 ? -4.920 -3.590 22.608 1.00 95.44 86 GLU A CA 1
ATOM 707 C C . GLU A 1 86 ? -5.045 -2.075 22.829 1.00 95.44 86 GLU A C 1
ATOM 709 O O . GLU A 1 86 ? -4.349 -1.516 23.678 1.00 95.44 86 GLU A O 1
ATOM 714 N N . LEU A 1 87 ? -6.003 -1.423 22.158 1.00 95.75 87 LEU A N 1
ATOM 715 C CA . LEU A 1 87 ? -6.291 0.004 22.339 1.00 95.75 87 LEU A CA 1
ATOM 716 C C . LEU A 1 87 ? -6.694 0.324 23.782 1.00 95.75 87 LEU A C 1
ATOM 718 O O . LEU A 1 87 ? -6.263 1.327 24.339 1.00 95.75 87 LEU A O 1
ATO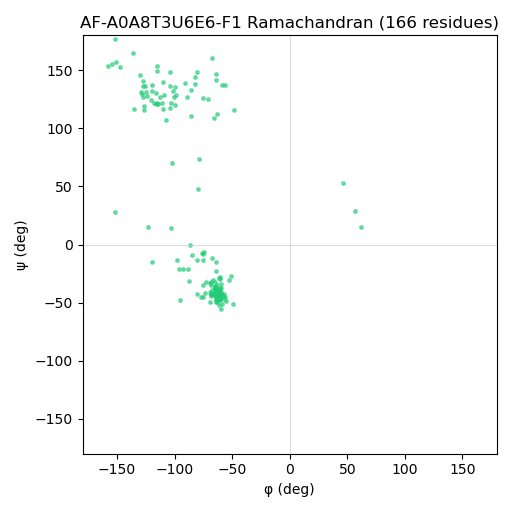M 722 N N . THR A 1 88 ? -7.500 -0.529 24.417 1.00 94.56 88 THR A N 1
ATOM 723 C CA . THR A 1 88 ? -7.929 -0.324 25.808 1.00 94.56 88 THR A CA 1
ATOM 724 C C . THR A 1 88 ? -6.764 -0.423 26.784 1.00 94.56 88 THR A C 1
ATOM 726 O O . THR A 1 88 ? -6.660 0.415 27.678 1.00 94.56 88 THR A O 1
ATOM 729 N N . TYR A 1 89 ? -5.876 -1.401 26.602 1.00 94.81 89 TYR A N 1
ATOM 730 C CA . TYR A 1 89 ? -4.664 -1.525 27.412 1.00 94.81 89 TYR A CA 1
ATOM 731 C C . TYR A 1 89 ? -3.762 -0.294 27.263 1.00 94.81 89 TYR A C 1
ATOM 733 O O . TYR A 1 89 ? -3.346 0.292 28.263 1.00 94.81 89 TYR A O 1
ATOM 741 N N . PHE A 1 90 ? -3.535 0.147 26.022 1.00 92.94 90 PHE A N 1
ATOM 742 C CA . PHE A 1 90 ? -2.752 1.347 25.735 1.00 92.94 90 PHE A CA 1
ATOM 743 C C . PHE A 1 90 ? -3.351 2.597 26.394 1.00 92.94 90 PHE A C 1
ATOM 745 O O . PHE A 1 90 ? -2.658 3.289 27.133 1.00 92.94 90 PHE A O 1
ATOM 752 N N . ILE A 1 91 ? -4.652 2.851 26.209 1.00 92.25 91 ILE A N 1
ATOM 753 C CA . ILE A 1 91 ? -5.348 4.004 26.802 1.00 92.25 91 ILE A CA 1
ATOM 754 C C . ILE A 1 91 ? -5.207 3.993 28.330 1.00 92.25 91 ILE A C 1
ATOM 756 O O . ILE A 1 91 ? -4.874 5.017 28.922 1.00 92.25 91 ILE A O 1
ATOM 760 N N . THR A 1 92 ? -5.434 2.860 28.993 1.00 89.00 92 THR A N 1
ATOM 761 C CA . THR A 1 92 ? -5.332 2.788 30.459 1.00 89.00 92 THR A CA 1
ATOM 762 C C . THR A 1 92 ? -3.919 3.116 30.944 1.00 89.00 92 THR A C 1
ATOM 764 O O . THR A 1 92 ? -3.765 3.944 31.843 1.00 89.00 92 THR A O 1
ATOM 767 N N . ASN A 1 93 ? -2.893 2.539 30.315 1.00 85.69 93 ASN A N 1
ATOM 768 C CA . ASN A 1 93 ? -1.504 2.756 30.717 1.00 85.69 93 ASN A CA 1
ATOM 769 C C . ASN A 1 93 ? -1.036 4.186 30.425 1.00 85.69 93 ASN A C 1
ATOM 771 O O . ASN A 1 93 ? -0.533 4.861 31.320 1.00 85.69 93 ASN A O 1
ATOM 775 N N . SER A 1 94 ? -1.257 4.685 29.207 1.00 83.62 94 SER A N 1
ATOM 776 C CA . SER A 1 94 ? -0.860 6.042 28.817 1.00 83.62 94 SER A CA 1
ATOM 777 C C . SER A 1 94 ? -1.582 7.112 29.636 1.00 83.62 94 SER A C 1
ATOM 779 O O . SER A 1 94 ? -0.985 8.128 29.981 1.00 83.62 94 SER A O 1
ATOM 781 N N . GLY A 1 95 ? -2.844 6.878 30.009 1.00 76.88 95 GLY A N 1
ATOM 782 C CA . GLY A 1 95 ? -3.598 7.783 30.876 1.00 76.88 95 GLY A CA 1
ATOM 783 C C . GLY A 1 95 ? -3.052 7.877 32.305 1.00 76.88 95 GLY A C 1
ATOM 784 O O . GLY A 1 95 ? -3.180 8.934 32.920 1.00 76.88 95 GLY A O 1
ATOM 785 N N . ALA A 1 96 ? -2.447 6.808 32.831 1.00 73.50 96 ALA A N 1
ATOM 786 C CA . ALA A 1 96 ? -1.746 6.831 34.116 1.00 73.50 96 ALA A CA 1
ATOM 787 C C . ALA A 1 96 ? -0.386 7.538 33.989 1.00 73.50 96 ALA A C 1
ATOM 789 O O . ALA A 1 96 ? -0.081 8.441 34.762 1.00 73.50 96 ALA A O 1
ATOM 790 N N . SER A 1 97 ? 0.392 7.222 32.947 1.00 71.69 97 SER A N 1
ATOM 791 C CA . SER A 1 97 ? 1.701 7.847 32.706 1.00 71.69 97 SER A CA 1
ATOM 792 C C . SER A 1 97 ? 1.622 9.365 32.511 1.00 71.69 97 SER A C 1
ATOM 794 O O . SER A 1 97 ? 2.480 10.084 33.018 1.00 71.69 97 SER A O 1
ATOM 796 N N . LEU A 1 98 ? 0.577 9.866 31.835 1.00 69.75 98 LEU A N 1
ATOM 797 C CA . LEU A 1 98 ? 0.335 11.307 31.653 1.00 69.75 98 LEU A CA 1
ATOM 798 C C . LEU A 1 98 ? 0.060 12.049 32.969 1.00 69.75 98 LEU A C 1
ATOM 800 O O . LEU A 1 98 ? 0.253 13.260 33.025 1.00 69.75 98 LEU A O 1
ATOM 804 N N . LYS A 1 99 ? -0.396 11.349 34.015 1.00 66.81 99 LYS A N 1
ATOM 805 C CA . LYS A 1 99 ? -0.674 11.940 35.331 1.00 66.81 99 LYS A CA 1
ATOM 806 C C . LYS A 1 99 ? 0.554 11.963 36.240 1.00 66.81 99 LYS A C 1
ATOM 808 O O . LYS A 1 99 ? 0.684 12.897 37.023 1.00 66.81 99 LYS A O 1
ATOM 813 N N . ASP A 1 100 ? 1.449 10.982 36.098 1.00 64.12 100 ASP A N 1
ATOM 814 C CA . ASP A 1 100 ? 2.437 10.687 37.139 1.00 64.12 100 ASP A CA 1
ATOM 815 C C . ASP A 1 100 ? 3.919 10.823 36.719 1.00 64.12 100 ASP A C 1
ATOM 817 O O . ASP A 1 100 ? 4.776 10.777 37.603 1.00 64.12 100 ASP A O 1
ATOM 821 N N . SER A 1 101 ? 4.310 10.891 35.427 1.00 58.97 101 SER A N 1
ATOM 822 C CA . SER A 1 101 ? 5.695 10.464 35.076 1.00 58.97 101 SER A CA 1
ATOM 823 C C . SER A 1 101 ? 6.426 11.074 33.864 1.00 58.97 101 SER A C 1
ATOM 825 O O . SER A 1 101 ? 7.347 10.437 33.353 1.00 58.97 101 SER A O 1
ATOM 827 N N . PHE A 1 102 ? 6.159 12.307 33.433 1.00 60.28 102 PHE A N 1
ATOM 828 C CA . PHE A 1 102 ? 6.969 12.917 32.361 1.00 60.28 102 PHE A CA 1
ATOM 829 C C . PHE A 1 102 ? 7.744 14.160 32.814 1.00 60.28 102 PHE A C 1
ATOM 831 O O . PHE A 1 102 ? 7.190 15.072 33.419 1.00 60.28 102 PHE A O 1
ATOM 838 N N . LYS A 1 103 ? 9.051 14.187 32.512 1.00 58.94 103 LYS A N 1
ATOM 839 C CA . LYS A 1 103 ? 9.969 15.303 32.823 1.00 58.94 103 LYS A CA 1
ATOM 840 C C . LYS A 1 103 ? 10.198 16.257 31.641 1.00 58.94 103 LYS A C 1
ATOM 842 O O . LYS A 1 103 ? 10.752 17.331 31.845 1.00 58.94 103 LYS A O 1
ATOM 847 N N . ASN A 1 104 ? 9.801 15.866 30.428 1.00 68.50 104 ASN A N 1
ATOM 848 C CA . ASN A 1 104 ? 10.020 16.600 29.1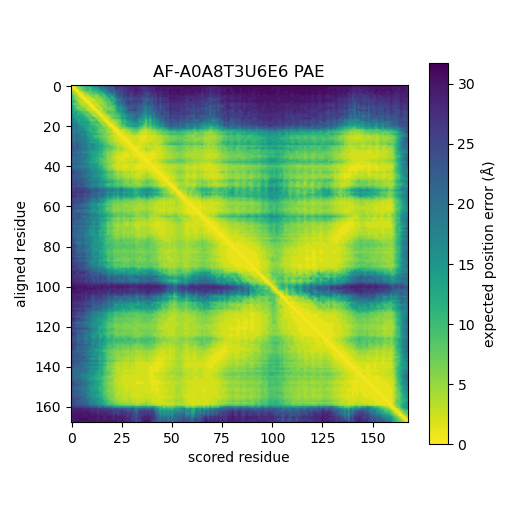81 1.00 68.50 104 ASN A CA 1
ATOM 849 C C . ASN A 1 104 ? 8.678 16.827 28.465 1.00 68.50 104 ASN A C 1
ATOM 851 O O . ASN A 1 104 ? 7.896 15.889 28.323 1.00 68.50 104 ASN A O 1
ATOM 855 N N . SER A 1 105 ? 8.397 18.057 28.030 1.00 68.81 105 SER A N 1
ATOM 856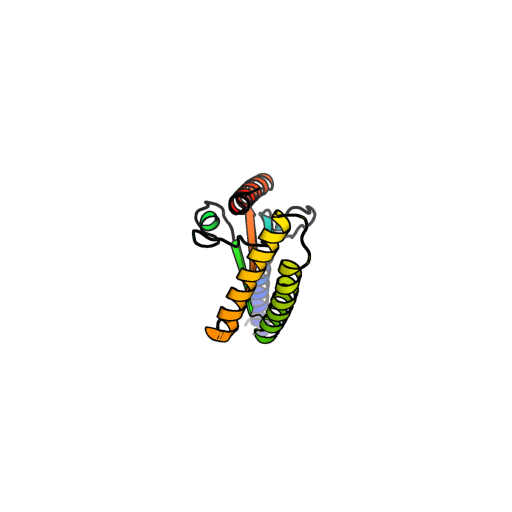 C CA . SER A 1 105 ? 7.094 18.449 27.472 1.00 68.81 105 SER A CA 1
ATOM 857 C C . SER A 1 105 ? 6.791 17.816 26.113 1.00 68.81 105 SER A C 1
ATOM 859 O O . SER A 1 105 ? 5.647 17.463 25.853 1.00 68.81 105 SER A O 1
ATOM 861 N N . GLN A 1 106 ? 7.802 17.592 25.271 1.00 71.75 106 GLN A N 1
ATOM 862 C CA . GLN A 1 106 ? 7.611 16.972 23.950 1.00 71.75 106 GLN A CA 1
ATOM 863 C C . GLN A 1 106 ? 7.129 15.517 24.050 1.00 71.75 106 GLN A C 1
ATOM 865 O O . GLN A 1 106 ? 6.269 15.085 23.282 1.00 71.75 106 GLN A O 1
ATOM 870 N N . ASP A 1 107 ? 7.643 14.775 25.034 1.00 67.25 107 ASP A N 1
ATOM 871 C CA . ASP A 1 107 ? 7.230 13.394 25.292 1.00 67.25 107 ASP A CA 1
ATOM 872 C C . ASP A 1 107 ? 5.782 13.339 25.808 1.00 67.25 107 ASP A C 1
ATOM 874 O O . ASP A 1 107 ? 5.026 12.434 25.452 1.00 67.25 107 ASP A O 1
ATOM 878 N N . ILE A 1 108 ? 5.369 14.344 26.593 1.00 74.88 108 ILE A N 1
ATOM 879 C CA . ILE A 1 108 ? 3.982 14.499 27.060 1.00 74.88 108 ILE A CA 1
ATOM 880 C C . ILE A 1 108 ? 3.048 14.713 25.875 1.00 74.88 108 ILE A C 1
ATOM 882 O O . ILE A 1 108 ? 2.039 14.015 25.762 1.00 74.88 108 ILE A O 1
ATOM 8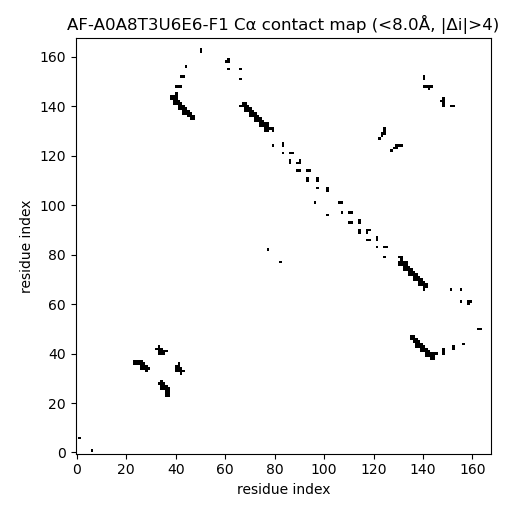86 N N . ASP A 1 109 ? 3.392 15.646 24.989 1.00 78.00 109 ASP A N 1
ATOM 887 C CA . ASP A 1 109 ? 2.556 15.997 23.846 1.00 78.00 109 ASP A CA 1
ATOM 888 C C . ASP A 1 109 ? 2.377 14.797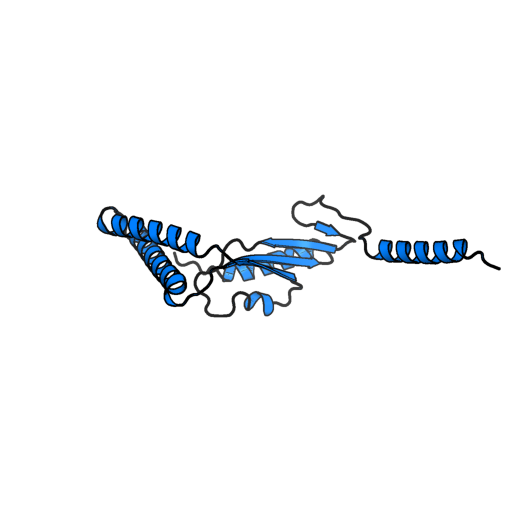 22.910 1.00 78.00 109 ASP A C 1
ATOM 890 O O . ASP A 1 109 ? 1.251 14.455 22.541 1.00 78.00 109 ASP A O 1
ATOM 894 N N . LEU A 1 110 ? 3.459 14.078 22.591 1.00 79.50 110 LEU A N 1
ATOM 895 C CA . LEU A 1 110 ? 3.406 12.882 21.745 1.00 79.50 110 LEU A CA 1
ATOM 896 C C . LEU A 1 110 ? 2.506 11.782 22.334 1.00 79.50 110 LEU A C 1
ATOM 898 O O . LEU A 1 110 ? 1.698 11.175 21.617 1.00 79.50 110 LEU A O 1
ATOM 902 N N . VAL A 1 111 ? 2.628 11.523 23.639 1.00 81.56 111 VAL A N 1
ATOM 903 C CA . VAL A 1 111 ? 1.802 10.527 24.335 1.00 81.56 111 VAL A CA 1
ATOM 904 C C . VAL A 1 111 ? 0.345 10.984 24.395 1.00 81.56 111 VAL A C 1
ATOM 906 O O . VAL A 1 111 ? -0.549 10.166 24.183 1.00 81.56 111 VAL A O 1
ATOM 909 N N . ALA A 1 112 ? 0.085 12.274 24.612 1.00 83.12 112 ALA A N 1
ATOM 910 C CA . ALA A 1 112 ? -1.262 12.836 24.621 1.00 83.12 112 ALA A CA 1
ATOM 911 C C . ALA A 1 112 ? -1.946 12.736 23.246 1.00 83.12 112 ALA A C 1
ATOM 913 O O . ALA A 1 112 ? -3.113 12.340 23.175 1.00 83.12 112 ALA A O 1
ATOM 914 N N . PHE A 1 113 ? -1.231 13.020 22.152 1.00 85.69 113 PHE A N 1
ATOM 915 C CA . PHE A 1 113 ? -1.748 12.829 20.792 1.00 85.69 113 PHE A CA 1
ATOM 916 C C . PHE A 1 113 ? -2.086 11.362 20.526 1.00 85.69 113 PHE A C 1
ATOM 918 O O . PHE A 1 113 ? -3.227 11.045 20.193 1.00 85.69 113 PHE A O 1
ATOM 925 N N . SER A 1 114 ? -1.138 10.459 20.785 1.00 87.69 114 SER A N 1
ATOM 926 C CA . SER A 1 114 ? -1.334 9.017 20.581 1.00 87.69 114 SER A CA 1
ATOM 927 C C . SER A 1 114 ? -2.492 8.469 21.425 1.00 87.69 114 SER A C 1
ATOM 929 O O . SER A 1 114 ? -3.263 7.621 20.976 1.00 87.69 114 SER A O 1
ATOM 931 N N . TYR A 1 115 ? -2.653 8.973 22.650 1.00 90.75 115 TYR A N 1
ATOM 932 C CA . TYR A 1 115 ? -3.757 8.632 23.545 1.00 90.75 115 TYR A CA 1
ATOM 933 C C . TYR A 1 115 ? -5.122 9.051 22.987 1.00 90.75 115 TYR A C 1
ATOM 935 O O . TYR A 1 115 ? -6.086 8.280 23.055 1.00 90.75 115 TYR A O 1
ATOM 943 N N . ASN A 1 116 ? -5.216 10.255 22.422 1.00 90.94 116 ASN A N 1
ATOM 944 C CA . ASN A 1 116 ? -6.446 10.749 21.808 1.00 90.94 116 ASN A CA 1
ATOM 945 C C . ASN A 1 116 ? -6.787 9.987 20.521 1.00 90.94 116 ASN A C 1
ATOM 947 O O . ASN A 1 116 ? -7.943 9.597 20.349 1.00 90.94 116 ASN A O 1
ATOM 951 N N . ASP A 1 117 ? -5.793 9.687 19.683 1.00 91.31 117 ASP A N 1
ATOM 952 C CA . ASP A 1 117 ? -5.972 8.867 18.480 1.00 91.31 117 ASP A CA 1
ATOM 953 C C . ASP A 1 117 ? -6.476 7.464 18.845 1.00 91.31 117 ASP A C 1
ATOM 955 O O . ASP A 1 117 ? -7.458 6.980 18.283 1.00 91.31 117 ASP A O 1
ATOM 959 N N . ALA A 1 118 ? -5.884 6.831 19.864 1.00 94.12 118 ALA A N 1
ATOM 960 C CA . ALA A 1 118 ? -6.325 5.521 20.336 1.00 94.12 118 ALA A CA 1
ATOM 961 C C . ALA A 1 118 ? -7.777 5.540 20.841 1.00 94.12 118 ALA A C 1
ATOM 963 O O . ALA A 1 118 ? -8.551 4.617 20.565 1.00 94.12 118 ALA A O 1
ATOM 964 N N . LYS A 1 119 ? -8.174 6.598 21.563 1.00 94.81 119 LYS A N 1
ATOM 965 C CA . LYS A 1 119 ? -9.566 6.795 21.998 1.00 94.81 119 LYS A CA 1
ATOM 966 C C . LYS A 1 119 ? -10.518 6.941 20.820 1.00 94.81 119 LYS A C 1
ATOM 968 O O . LYS A 1 119 ? -11.585 6.326 20.845 1.00 94.81 119 LYS A O 1
ATOM 973 N N . TYR A 1 120 ? -10.140 7.749 19.834 1.00 94.69 120 TYR A N 1
ATOM 974 C CA . TYR A 1 120 ? -10.922 7.961 18.626 1.00 94.69 120 TYR A CA 1
ATOM 975 C C . TYR A 1 120 ? -11.122 6.639 17.879 1.00 94.69 120 TYR A C 1
ATOM 977 O O . TYR A 1 120 ? -12.258 6.198 17.739 1.00 94.69 120 TYR A O 1
ATOM 985 N N . ILE A 1 121 ? -10.040 5.933 17.539 1.00 94.31 121 ILE A N 1
ATOM 986 C CA . ILE A 1 121 ? -10.105 4.651 16.818 1.00 94.31 121 ILE A CA 1
ATOM 987 C C . ILE A 1 121 ? -10.978 3.645 17.576 1.00 94.31 121 ILE A C 1
ATOM 989 O O . ILE A 1 121 ? -11.848 3.006 16.989 1.00 94.31 121 ILE A O 1
ATOM 993 N N . ARG A 1 122 ? -10.808 3.519 18.899 1.00 96.38 122 ARG A N 1
ATOM 994 C CA . ARG A 1 122 ? -11.626 2.596 19.699 1.00 96.38 122 ARG A CA 1
ATOM 995 C C . ARG A 1 122 ? -13.116 2.949 19.645 1.00 96.38 122 ARG A C 1
ATOM 997 O O . ARG A 1 122 ? -13.939 2.038 19.569 1.00 96.38 122 ARG A O 1
ATOM 1004 N N . LYS A 1 123 ? -13.466 4.240 19.689 1.00 96.50 123 LYS A N 1
ATOM 1005 C CA . LYS A 1 123 ? -14.854 4.710 19.560 1.00 96.50 123 LYS A CA 1
ATOM 1006 C C . LYS A 1 123 ? -15.427 4.337 18.194 1.00 96.50 123 LYS A C 1
ATOM 1008 O O . LYS A 1 123 ? -16.523 3.787 18.158 1.00 96.50 123 LYS A O 1
ATOM 1013 N N . GLU A 1 124 ? -14.697 4.589 17.112 1.00 96.06 124 GLU A N 1
ATOM 1014 C CA . GLU A 1 124 ? -15.147 4.252 15.755 1.00 96.06 124 GLU A CA 1
ATOM 1015 C C . GLU A 1 124 ? -15.413 2.744 15.622 1.00 96.06 124 GLU A C 1
ATOM 1017 O O . GLU A 1 124 ? -16.476 2.331 15.157 1.00 96.06 124 GLU A O 1
ATOM 1022 N N . LEU A 1 125 ? -14.520 1.906 16.161 1.00 96.25 125 LEU A N 1
ATOM 1023 C CA . LEU A 1 125 ? -14.717 0.456 16.175 1.00 96.25 125 LEU A CA 1
ATOM 1024 C C . LEU A 1 125 ? -15.936 0.043 17.013 1.00 96.25 125 LEU A C 1
ATOM 1026 O O . LEU A 1 125 ? -16.755 -0.749 16.559 1.00 96.25 125 LEU A O 1
ATOM 1030 N N . GLN A 1 126 ? -16.077 0.532 18.244 1.00 94.94 126 GLN A N 1
ATOM 1031 C CA . GLN A 1 126 ? -17.109 0.034 19.163 1.00 94.94 126 GLN A CA 1
ATOM 1032 C C . GLN A 1 126 ? -18.498 0.623 18.918 1.00 94.94 126 GLN A C 1
ATOM 1034 O O . GLN A 1 126 ? -19.485 -0.101 19.003 1.00 94.94 126 GLN A O 1
ATOM 1039 N N . VAL A 1 127 ? -18.572 1.931 18.674 1.00 95.19 127 VAL A N 1
ATOM 1040 C CA . VAL A 1 127 ? -19.829 2.689 18.643 1.00 95.19 127 VAL A CA 1
ATOM 1041 C C . VAL A 1 127 ? -20.352 2.803 17.221 1.00 95.19 127 VAL A C 1
ATOM 1043 O O . VAL A 1 127 ? -21.517 2.508 16.980 1.00 95.19 127 VAL A O 1
ATOM 1046 N N . ASN A 1 128 ? -19.484 3.175 16.280 1.00 95.44 128 ASN A N 1
ATOM 1047 C CA . ASN A 1 128 ? -19.872 3.360 14.878 1.00 95.44 128 ASN A CA 1
ATOM 1048 C C . ASN A 1 128 ? -19.799 2.053 14.077 1.00 95.44 128 ASN A C 1
ATOM 1050 O O . ASN A 1 128 ? -20.147 2.011 12.905 1.00 95.44 128 ASN A O 1
ATOM 1054 N N . ASN A 1 129 ? -19.398 0.965 14.739 1.00 93.19 129 ASN A N 1
ATOM 1055 C CA . ASN A 1 129 ? -19.250 -0.362 14.167 1.00 93.19 129 ASN A CA 1
ATOM 1056 C C . ASN A 1 129 ? -18.298 -0.422 12.957 1.00 93.19 129 ASN A C 1
ATOM 1058 O O . ASN A 1 129 ? -18.422 -1.319 12.127 1.00 93.19 129 ASN A O 1
ATOM 1062 N N . GLU A 1 130 ? -17.305 0.464 12.908 1.00 95.38 130 GLU A N 1
ATOM 1063 C CA . GLU A 1 130 ? -16.307 0.466 11.842 1.00 95.38 130 GLU A CA 1
ATOM 1064 C C . GLU A 1 130 ? -15.409 -0.778 11.904 1.00 95.38 130 GLU A C 1
ATOM 1066 O O . GLU A 1 130 ? -15.287 -1.455 12.940 1.00 95.38 130 GLU A O 1
ATOM 1071 N N . ASP A 1 131 ? -14.773 -1.065 10.772 1.00 94.19 131 ASP A N 1
ATOM 1072 C CA . ASP A 1 131 ? -13.768 -2.109 10.617 1.00 94.19 131 ASP A CA 1
ATOM 1073 C C . ASP A 1 131 ? -12.363 -1.501 10.551 1.00 94.19 131 ASP A C 1
ATOM 1075 O O . ASP A 1 131 ? -12.156 -0.399 10.045 1.00 94.19 131 ASP A O 1
ATOM 1079 N N . LEU A 1 132 ? -11.374 -2.247 11.041 1.00 93.19 132 LEU A N 1
ATOM 1080 C CA . LEU A 1 132 ? -9.969 -1.861 10.954 1.00 93.19 132 LEU A CA 1
ATOM 1081 C C . LEU A 1 132 ? -9.275 -2.684 9.873 1.00 93.19 132 LEU A C 1
ATOM 1083 O O . LEU A 1 132 ? -9.429 -3.905 9.838 1.00 93.19 132 LEU A O 1
ATOM 1087 N N . TYR A 1 133 ? -8.457 -2.033 9.050 1.00 91.88 133 TYR A N 1
ATOM 1088 C CA . TYR A 1 133 ? -7.707 -2.688 7.984 1.00 91.88 133 TYR A CA 1
ATOM 1089 C C . TYR A 1 133 ? -6.221 -2.345 8.066 1.00 91.88 133 TYR A C 1
ATOM 1091 O O . TYR A 1 133 ? -5.855 -1.201 8.341 1.00 91.88 133 TYR A O 1
ATOM 1099 N N . ASN A 1 134 ? -5.366 -3.328 7.797 1.00 89.94 134 ASN A N 1
ATOM 1100 C CA . ASN A 1 134 ? -3.992 -3.072 7.388 1.00 89.94 134 ASN A CA 1
ATOM 1101 C C . ASN A 1 134 ? -3.984 -2.861 5.872 1.00 89.94 134 ASN A C 1
ATOM 1103 O O . ASN A 1 134 ? -4.579 -3.645 5.131 1.00 89.94 134 ASN A O 1
ATOM 1107 N N . ILE A 1 135 ? -3.303 -1.812 5.419 1.00 89.56 135 ILE A N 1
ATOM 1108 C CA . ILE A 1 135 ? -3.106 -1.526 3.999 1.00 89.56 135 ILE A CA 1
ATOM 1109 C C . ILE A 1 135 ? -1.616 -1.659 3.715 1.00 89.56 135 ILE A C 1
ATOM 1111 O O . ILE A 1 135 ? -0.803 -0.953 4.310 1.00 89.56 135 ILE A O 1
ATOM 1115 N N . TYR A 1 136 ? -1.269 -2.557 2.802 1.00 91.06 136 TYR A N 1
ATOM 1116 C CA . TYR A 1 136 ? 0.086 -2.727 2.297 1.00 91.06 136 TYR A CA 1
ATOM 1117 C C . TYR A 1 136 ? 0.121 -2.233 0.858 1.00 91.06 136 TYR A C 1
ATOM 1119 O O . TYR A 1 136 ? -0.715 -2.631 0.048 1.00 91.06 136 TYR A O 1
ATOM 1127 N N . THR A 1 137 ? 1.061 -1.350 0.529 1.00 92.06 137 THR A N 1
ATOM 1128 C CA . THR A 1 137 ? 1.229 -0.849 -0.840 1.00 92.06 137 THR A CA 1
ATOM 1129 C C . THR A 1 137 ? 2.649 -1.055 -1.320 1.00 92.06 137 THR A C 1
ATOM 1131 O O . THR A 1 137 ? 3.611 -0.771 -0.603 1.00 92.06 137 THR A O 1
ATOM 1134 N N . TYR A 1 138 ? 2.763 -1.516 -2.559 1.00 92.44 138 TYR A N 1
ATOM 1135 C CA . TYR A 1 138 ? 4.022 -1.618 -3.276 1.00 92.44 138 TYR A CA 1
ATOM 1136 C C . TYR A 1 138 ? 3.879 -0.960 -4.639 1.00 92.44 138 TYR A C 1
ATOM 1138 O O . TYR A 1 138 ? 2.936 -1.223 -5.388 1.00 92.44 138 TYR A O 1
ATOM 1146 N N . PHE A 1 139 ? 4.846 -0.114 -4.953 1.00 93.50 139 PHE A N 1
ATOM 1147 C CA . PHE A 1 139 ? 5.002 0.481 -6.264 1.00 93.50 139 PHE A CA 1
ATOM 1148 C C . PHE A 1 139 ? 6.065 -0.292 -7.020 1.00 93.50 139 PHE A C 1
ATOM 1150 O O . PHE A 1 139 ? 7.126 -0.572 -6.464 1.00 93.50 139 PHE A O 1
ATOM 1157 N N . THR A 1 140 ? 5.807 -0.603 -8.282 1.00 94.38 140 THR A N 1
ATOM 1158 C CA . THR A 1 140 ? 6.823 -1.175 -9.168 1.00 94.38 140 THR A CA 1
ATOM 1159 C C . THR A 1 140 ? 6.902 -0.368 -10.447 1.00 94.38 140 THR A C 1
ATOM 1161 O O . THR A 1 140 ? 5.868 -0.026 -11.020 1.00 94.38 140 THR A O 1
ATOM 1164 N N . ILE A 1 141 ? 8.119 -0.089 -10.896 1.00 95.00 141 ILE A N 1
ATOM 1165 C CA . ILE A 1 141 ? 8.408 0.621 -12.141 1.00 95.00 141 ILE A CA 1
ATOM 1166 C C . ILE A 1 141 ? 9.224 -0.310 -13.028 1.00 95.00 141 ILE A C 1
ATOM 1168 O O . ILE A 1 141 ? 10.145 -0.962 -12.540 1.00 95.00 141 ILE A O 1
ATOM 1172 N N . SER A 1 142 ? 8.899 -0.341 -14.318 1.00 94.75 142 SER A N 1
ATOM 1173 C CA . SER A 1 142 ? 9.664 -1.056 -15.339 1.00 94.75 142 SER A CA 1
ATOM 1174 C C . SER A 1 142 ? 10.166 -0.076 -16.392 1.00 94.75 142 SER A C 1
ATOM 1176 O O . SER A 1 142 ? 9.384 0.718 -16.912 1.00 94.75 142 SER A O 1
ATOM 1178 N N . GLU A 1 143 ? 11.448 -0.169 -16.738 1.00 96.06 143 GLU A N 1
ATOM 1179 C CA . GLU A 1 143 ? 12.109 0.693 -17.728 1.00 96.06 143 GLU A CA 1
ATOM 1180 C C . GLU A 1 143 ? 13.014 -0.115 -18.668 1.00 96.06 143 GLU A C 1
ATOM 1182 O O . GLU A 1 143 ? 13.369 -1.257 -18.380 1.00 96.06 143 GLU A O 1
ATOM 1187 N N . ASP A 1 144 ? 13.414 0.503 -19.781 1.00 96.00 144 ASP A N 1
ATOM 1188 C CA . ASP A 1 144 ? 14.271 -0.117 -20.811 1.00 96.00 144 ASP A CA 1
ATOM 1189 C C . ASP A 1 144 ? 15.773 -0.022 -20.515 1.00 96.00 144 ASP A C 1
ATOM 1191 O O . ASP A 1 144 ? 16.588 -0.556 -21.260 1.00 96.00 144 ASP A O 1
ATOM 1195 N N . SER A 1 145 ? 16.171 0.741 -19.493 1.00 96.19 145 SER A N 1
ATOM 1196 C CA . SER A 1 145 ? 17.576 0.836 -19.099 1.00 96.19 145 SER A CA 1
ATOM 1197 C C . SER A 1 145 ? 17.729 1.043 -17.590 1.00 96.19 145 SER A C 1
ATOM 1199 O O . SER A 1 145 ? 16.848 1.649 -16.961 1.00 96.19 145 SER A O 1
ATOM 1201 N N . PRO A 1 146 ? 18.852 0.610 -16.989 1.00 95.25 146 PRO A N 1
ATOM 1202 C CA . PRO A 1 146 ? 19.116 0.822 -15.569 1.00 95.25 146 PRO A CA 1
ATOM 1203 C C . PRO A 1 146 ? 19.159 2.307 -15.177 1.00 95.25 146 PRO A C 1
ATOM 1205 O O . PRO A 1 146 ? 18.752 2.672 -14.073 1.00 95.25 146 PRO A O 1
ATOM 1208 N N . GLU A 1 147 ? 19.635 3.185 -16.066 1.00 95.94 147 GLU A N 1
ATOM 1209 C CA . GLU A 1 147 ? 19.707 4.631 -15.827 1.00 95.94 147 GLU A CA 1
ATOM 1210 C C . GLU A 1 147 ? 18.314 5.256 -15.773 1.00 95.94 147 GLU A C 1
ATOM 1212 O O . GLU A 1 147 ? 18.030 6.041 -14.862 1.00 95.94 147 GLU A O 1
ATOM 1217 N N . LYS A 1 148 ? 17.431 4.880 -16.711 1.00 96.44 148 LYS A N 1
ATOM 1218 C CA . LYS A 1 148 ? 16.026 5.303 -16.699 1.00 96.44 148 LYS A CA 1
ATOM 1219 C C . LYS A 1 148 ? 15.328 4.802 -15.444 1.00 96.44 148 LYS A C 1
ATOM 1221 O O . LYS A 1 148 ? 14.706 5.601 -14.747 1.00 96.44 148 LYS A O 1
ATOM 1226 N N . LEU A 1 149 ? 15.514 3.523 -15.101 1.00 95.94 149 LEU A N 1
ATOM 1227 C CA . LEU A 1 149 ? 14.951 2.953 -13.880 1.00 95.94 149 LEU A CA 1
ATOM 1228 C C . LEU A 1 149 ? 15.385 3.750 -12.655 1.00 95.94 149 LEU A C 1
ATOM 1230 O O . LEU A 1 149 ? 14.550 4.157 -11.851 1.00 95.94 149 LEU A O 1
ATOM 1234 N N . ARG A 1 150 ? 16.682 4.036 -12.530 1.00 94.50 150 ARG A N 1
ATOM 1235 C CA . ARG A 1 150 ? 17.216 4.829 -11.422 1.00 94.50 150 ARG A CA 1
ATOM 1236 C C . ARG A 1 150 ? 16.575 6.216 -11.351 1.00 94.50 150 ARG A C 1
ATOM 1238 O O . ARG A 1 150 ? 16.217 6.650 -10.259 1.00 94.50 150 ARG A O 1
ATOM 1245 N N . ALA A 1 151 ? 16.427 6.908 -12.479 1.00 94.94 151 ALA A N 1
ATOM 1246 C CA . ALA A 1 151 ? 15.803 8.228 -12.519 1.00 94.94 151 ALA A CA 1
ATOM 1247 C C . ALA A 1 151 ? 14.319 8.179 -12.106 1.00 94.94 151 ALA A C 1
ATOM 1249 O O . ALA A 1 151 ? 13.881 8.985 -11.278 1.00 94.94 151 ALA A O 1
ATOM 1250 N N . SER A 1 152 ? 13.564 7.209 -12.627 1.00 95.31 152 SER A N 1
ATOM 1251 C CA . SER A 1 152 ? 12.151 6.992 -12.298 1.00 95.31 152 SER A CA 1
ATOM 1252 C C . SER A 1 152 ? 11.957 6.626 -10.821 1.00 95.31 152 SER A C 1
ATOM 1254 O O . SER A 1 152 ? 11.082 7.191 -10.164 1.00 95.31 152 SER A O 1
ATOM 1256 N N . MET A 1 153 ? 12.825 5.775 -10.263 1.00 93.81 153 MET A N 1
ATOM 1257 C CA . MET A 1 153 ? 12.822 5.413 -8.839 1.00 93.81 153 MET A CA 1
ATOM 1258 C C . MET A 1 153 ? 13.094 6.619 -7.936 1.00 93.81 153 MET A C 1
ATOM 1260 O O . MET A 1 153 ? 12.337 6.848 -6.999 1.00 93.81 153 MET A O 1
ATOM 1264 N N . ILE A 1 154 ? 14.095 7.451 -8.248 1.00 92.31 154 ILE A N 1
ATOM 1265 C CA . ILE A 1 154 ? 14.377 8.678 -7.478 1.00 92.31 154 ILE A CA 1
ATOM 1266 C C . ILE A 1 154 ? 13.180 9.637 -7.521 1.00 92.31 154 ILE A C 1
ATOM 1268 O O . ILE A 1 154 ? 12.816 10.250 -6.516 1.00 92.31 154 ILE A O 1
ATOM 1272 N N . LYS A 1 155 ? 12.533 9.779 -8.683 1.00 93.19 155 LYS A N 1
ATOM 1273 C CA . LYS A 1 155 ? 11.341 10.624 -8.810 1.00 93.19 155 LYS A CA 1
ATOM 1274 C C . LYS A 1 155 ? 10.186 10.085 -7.961 1.00 93.19 155 LYS A C 1
ATOM 1276 O O . LYS A 1 155 ? 9.547 10.872 -7.265 1.00 93.19 155 LYS A O 1
ATOM 1281 N N . LEU A 1 156 ? 9.953 8.772 -7.972 1.00 91.88 156 LEU A N 1
ATOM 1282 C CA . LEU A 1 156 ? 8.962 8.112 -7.120 1.00 91.88 156 LEU A CA 1
ATOM 1283 C C . LEU A 1 156 ? 9.265 8.315 -5.626 1.00 91.88 156 LEU A C 1
ATOM 1285 O O . LEU A 1 156 ? 8.385 8.725 -4.871 1.00 91.88 156 LEU A O 1
ATOM 1289 N N . GLU A 1 157 ? 10.510 8.101 -5.203 1.00 89.12 157 GLU A N 1
ATOM 1290 C CA . GLU A 1 157 ? 10.956 8.327 -3.823 1.00 89.12 157 GLU A CA 1
ATOM 1291 C C . GLU A 1 157 ? 10.697 9.764 -3.367 1.00 89.12 157 GLU A C 1
ATOM 1293 O O . GLU A 1 157 ? 10.202 9.984 -2.260 1.00 89.12 157 GLU A O 1
ATOM 1298 N N . ASN A 1 158 ? 10.967 10.748 -4.226 1.00 88.06 158 ASN A N 1
ATOM 1299 C CA . ASN A 1 158 ? 10.699 12.151 -3.928 1.00 88.06 158 ASN A CA 1
ATOM 1300 C C . ASN A 1 158 ? 9.198 12.415 -3.763 1.00 88.06 158 ASN A C 1
ATOM 1302 O O . ASN A 1 158 ? 8.802 13.088 -2.814 1.00 88.06 158 ASN A O 1
ATOM 1306 N N . LEU A 1 159 ? 8.344 11.852 -4.622 1.00 87.81 159 LEU A N 1
ATOM 1307 C CA . LEU A 1 159 ? 6.890 11.993 -4.483 1.00 87.81 159 LEU A CA 1
ATOM 1308 C C . LEU A 1 159 ? 6.382 11.400 -3.159 1.00 87.81 159 LEU A C 1
ATOM 1310 O O . LEU A 1 159 ? 5.539 12.015 -2.499 1.00 87.81 159 LEU A O 1
ATOM 1314 N N . CYS A 1 160 ? 6.938 10.261 -2.738 1.00 82.50 160 CYS A N 1
ATOM 1315 C CA . CYS A 1 160 ? 6.647 9.638 -1.447 1.00 82.50 160 CYS A CA 1
ATOM 1316 C C . CYS A 1 160 ? 7.195 10.464 -0.270 1.00 82.50 160 CYS A C 1
ATOM 1318 O O . CYS A 1 160 ? 6.495 10.666 0.719 1.00 82.50 160 CYS A O 1
ATOM 1320 N N . THR A 1 161 ? 8.412 11.001 -0.366 1.00 69.38 161 THR A N 1
ATOM 1321 C CA . THR A 1 161 ? 9.065 11.750 0.725 1.00 69.38 161 THR A CA 1
ATOM 1322 C C . THR A 1 161 ? 8.437 13.125 0.937 1.00 69.38 161 THR A C 1
ATOM 1324 O O . THR A 1 161 ? 8.312 13.568 2.075 1.00 69.38 161 THR A O 1
ATOM 1327 N N . ILE A 1 162 ? 7.926 13.770 -0.117 1.00 54.25 162 ILE A N 1
ATOM 1328 C CA . ILE A 1 162 ? 7.182 15.037 0.001 1.00 54.25 162 ILE A CA 1
ATOM 1329 C C . ILE A 1 162 ? 5.867 14.844 0.797 1.00 54.25 162 ILE A C 1
ATOM 1331 O O . ILE A 1 162 ? 5.287 15.820 1.269 1.00 54.25 162 ILE A O 1
ATOM 1335 N N . SER A 1 163 ? 5.387 13.610 1.013 1.00 48.88 163 SER A N 1
ATOM 1336 C CA . SER A 1 163 ? 4.273 13.348 1.947 1.00 48.88 163 SER A CA 1
ATOM 1337 C C . SER A 1 163 ? 4.679 13.410 3.429 1.00 48.88 163 SER A C 1
ATOM 1339 O O . SER A 1 163 ? 3.816 13.517 4.297 1.00 48.88 163 SER A O 1
ATOM 1341 N N . ARG A 1 164 ? 5.984 13.416 3.731 1.00 37.88 164 ARG A N 1
ATOM 1342 C CA . ARG A 1 164 ? 6.549 13.594 5.069 1.00 37.88 164 ARG A CA 1
ATOM 1343 C C . ARG A 1 164 ? 7.069 15.027 5.193 1.00 37.88 164 ARG A C 1
ATOM 1345 O O . ARG A 1 164 ? 8.275 15.258 5.221 1.00 37.88 164 ARG A O 1
ATOM 1352 N N . SER A 1 165 ? 6.166 16.012 5.240 1.00 28.48 165 SER A N 1
ATOM 1353 C CA . SER A 1 165 ? 6.578 17.349 5.675 1.00 28.48 165 SER A CA 1
ATOM 1354 C C . SER A 1 165 ? 6.978 17.259 7.145 1.00 28.48 165 SER A C 1
ATOM 1356 O O . SER A 1 165 ? 6.147 17.045 8.027 1.00 28.48 165 SER A O 1
ATOM 1358 N N . ILE A 1 166 ? 8.280 17.372 7.358 1.00 31.19 166 ILE A N 1
ATOM 1359 C CA . ILE A 1 166 ? 8.949 17.572 8.633 1.00 31.19 166 ILE A CA 1
ATOM 1360 C C . ILE A 1 166 ? 8.246 18.718 9.372 1.00 31.19 166 ILE A C 1
ATOM 1362 O O . ILE A 1 166 ? 8.278 19.857 8.914 1.00 31.19 166 ILE A O 1
ATOM 1366 N N . TYR A 1 167 ? 7.638 18.411 10.513 1.00 27.39 167 TYR A N 1
ATOM 1367 C CA . TYR A 1 167 ? 7.592 19.348 11.627 1.00 27.39 167 TYR A CA 1
ATOM 1368 C C . TYR A 1 167 ? 8.553 18.787 12.670 1.00 27.39 167 TYR A C 1
ATOM 1370 O O . TYR A 1 167 ? 8.315 17.710 13.221 1.00 27.39 167 TYR A O 1
ATOM 1378 N N . ALA A 1 168 ? 9.692 19.465 12.795 1.00 31.42 168 ALA A N 1
ATOM 1379 C CA . ALA A 1 168 ? 10.529 19.427 13.984 1.00 31.42 168 ALA A CA 1
ATOM 1380 C C . ALA A 1 168 ? 9.897 20.319 15.060 1.00 31.42 168 ALA A C 1
ATOM 1382 O O . ALA A 1 168 ? 9.201 21.287 14.664 1.00 31.42 168 ALA A O 1
#

Sequence (168 aa):
MINNTDQENIILNASISKFNNIFPTYISEKNPKFLEIDDKYIGGLIVYNYSNKFSDIIFKKILDSNLNININIFIEKKDKYKAIKELTYFITNSGASLKDSFKNSQDIDLVAFSYNDAKYIRKELQVNNEDLYNIYTYFTISEDSPEKLRASMIKLENLCTISRSIYA